Protein AF-A0A932K1J9-F1 (afdb_monomer_lite)

Sequence (98 aa):
GMLAQVSPKSREVLALHYLADYSEAEMAVALGVSPARIKSRLREGREQAKRKLLPVVRELRALQTKPGCGCPLSQRTVELIMAGYGKRGCSCHKTLIA

Foldseek 3Di:
DQLVQADPQLSVLCCCCPVVVDDLVRCCVVVVHDSVVSVVSPVSSCVSSCVRCVVVVVVVQVVQADVPDNDGNDPVRVVVCVVDPDDDDDDPDDDPDD

Structure (mmCIF, N/CA/C/O backbone):
data_AF-A0A932K1J9-F1
#
_entry.id   AF-A0A932K1J9-F1
#
loop_
_atom_site.group_PDB
_atom_site.id
_atom_site.type_symbol
_atom_site.label_atom_id
_atom_site.label_alt_id
_atom_site.label_comp_id
_atom_site.label_asym_id
_atom_site.label_entity_id
_atom_site.label_seq_id
_atom_site.pdbx_PDB_ins_code
_atom_site.Cartn_x
_atom_site.Cartn_y
_atom_site.Cartn_z
_atom_site.occupancy
_atom_site.B_iso_or_equiv
_atom_site.auth_seq_id
_atom_site.auth_comp_id
_atom_site.auth_asym_id
_atom_site.auth_atom_id
_atom_site.pdbx_PDB_model_num
ATOM 1 N N . GLY A 1 1 ? -16.216 0.639 2.008 1.00 75.25 1 GLY A N 1
ATOM 2 C CA . GLY A 1 1 ? -15.067 0.268 2.868 1.00 75.25 1 GLY A CA 1
ATOM 3 C C . GLY A 1 1 ? -14.057 1.402 2.942 1.00 75.25 1 GLY A C 1
ATOM 4 O O . GLY A 1 1 ? -14.021 2.216 2.029 1.00 75.25 1 GLY A O 1
ATOM 5 N N . MET A 1 2 ? -13.239 1.484 3.996 1.00 83.19 2 MET A N 1
ATOM 6 C CA . MET A 1 2 ? -12.308 2.612 4.214 1.00 83.19 2 MET A CA 1
ATOM 7 C C . MET A 1 2 ? -11.266 2.771 3.094 1.00 83.19 2 MET A C 1
ATOM 9 O O . MET A 1 2 ? -10.949 3.894 2.713 1.00 83.19 2 MET A O 1
ATOM 13 N N . LEU A 1 3 ? -10.826 1.665 2.482 1.00 87.81 3 LEU A N 1
ATOM 14 C CA . LEU A 1 3 ? -9.946 1.690 1.306 1.00 87.81 3 LEU A CA 1
ATOM 15 C C . LEU A 1 3 ? -10.616 2.269 0.051 1.00 87.81 3 LEU A C 1
ATOM 17 O O . LEU A 1 3 ? -9.918 2.691 -0.861 1.00 87.81 3 LEU A O 1
ATOM 21 N N . ALA A 1 4 ? -11.950 2.346 -0.012 1.00 90.56 4 ALA A N 1
ATOM 22 C CA . ALA A 1 4 ? -12.648 2.956 -1.147 1.00 90.56 4 ALA A CA 1
ATOM 23 C C . ALA A 1 4 ? -12.467 4.479 -1.227 1.00 90.56 4 ALA A C 1
ATOM 25 O O . ALA A 1 4 ? -12.717 5.059 -2.275 1.00 90.56 4 ALA A O 1
ATOM 26 N N . GLN A 1 5 ? -12.020 5.109 -0.137 1.00 90.38 5 GLN A N 1
ATOM 27 C CA . GLN A 1 5 ? -11.709 6.539 -0.087 1.00 90.38 5 GLN A CA 1
ATOM 28 C C . GLN A 1 5 ? -10.261 6.849 -0.501 1.00 90.38 5 GLN A C 1
ATOM 30 O O . GLN A 1 5 ? -9.878 8.015 -0.547 1.00 90.38 5 GLN A O 1
ATOM 35 N N . VAL A 1 6 ? -9.444 5.823 -0.763 1.00 95.94 6 VAL A N 1
ATOM 36 C CA . VAL A 1 6 ? -8.111 5.983 -1.355 1.00 95.94 6 VAL A CA 1
ATOM 37 C C . VAL A 1 6 ? -8.278 6.189 -2.859 1.00 95.94 6 VAL A C 1
ATOM 39 O O . VAL A 1 6 ? -9.142 5.561 -3.475 1.00 95.94 6 VAL A O 1
ATOM 42 N N . SER A 1 7 ? -7.450 7.052 -3.455 1.00 96.94 7 SER A N 1
ATOM 43 C CA . SER A 1 7 ? -7.502 7.328 -4.895 1.00 96.94 7 SER A CA 1
ATOM 44 C C . SER A 1 7 ? -7.487 6.024 -5.717 1.00 96.94 7 SER A C 1
ATOM 46 O O . SER A 1 7 ? -6.768 5.090 -5.343 1.00 96.94 7 SER A O 1
ATOM 48 N N . PRO A 1 8 ? -8.219 5.931 -6.847 1.00 96.88 8 PRO A N 1
ATOM 49 C CA . PRO A 1 8 ? -8.295 4.692 -7.624 1.00 96.88 8 PRO A CA 1
ATOM 50 C C . PRO A 1 8 ? -6.921 4.136 -8.015 1.00 96.88 8 PRO A C 1
ATOM 52 O O . PRO A 1 8 ? -6.665 2.952 -7.817 1.00 96.88 8 PRO A O 1
ATOM 55 N N . LYS A 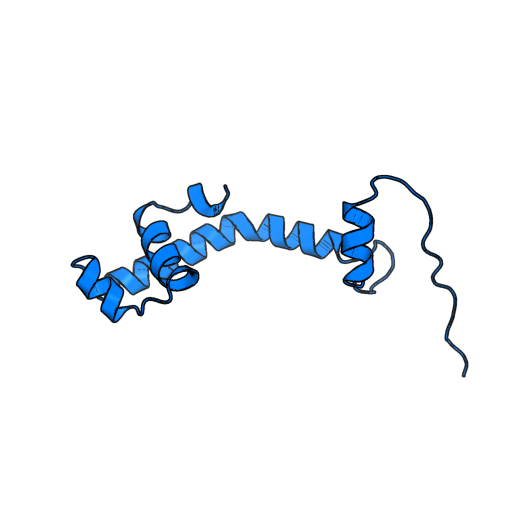1 9 ? -6.012 5.009 -8.471 1.00 97.06 9 LYS A N 1
ATOM 56 C CA . LYS A 1 9 ? -4.654 4.639 -8.900 1.00 97.06 9 LYS A CA 1
ATOM 57 C C . LYS A 1 9 ? -3.774 4.195 -7.733 1.00 97.06 9 LYS A C 1
ATOM 59 O O . LYS A 1 9 ? -2.979 3.278 -7.881 1.00 97.06 9 LYS A O 1
ATOM 64 N N . SER A 1 10 ? -3.885 4.840 -6.573 1.00 97.38 10 SER A N 1
ATOM 65 C CA . SER A 1 10 ? -3.119 4.430 -5.389 1.00 97.38 10 SER A CA 1
ATOM 66 C C . SER A 1 10 ? -3.664 3.125 -4.806 1.00 97.38 10 SER A C 1
ATOM 68 O O . SER A 1 10 ? -2.894 2.280 -4.365 1.00 97.38 10 SER A O 1
ATOM 70 N N . ARG A 1 11 ? -4.988 2.939 -4.833 1.00 97.44 11 ARG A N 1
ATOM 71 C CA . ARG A 1 11 ? -5.663 1.725 -4.366 1.00 97.44 11 ARG A CA 1
ATOM 72 C C . ARG A 1 11 ? -5.310 0.509 -5.219 1.00 97.44 11 ARG A C 1
ATOM 74 O O . ARG A 1 11 ? -5.062 -0.547 -4.654 1.00 97.44 11 ARG A O 1
ATOM 81 N N . GLU A 1 12 ? -5.266 0.665 -6.539 1.00 97.12 12 GLU A N 1
ATOM 82 C CA . GLU A 1 12 ? -4.836 -0.381 -7.475 1.00 97.12 12 GLU A CA 1
ATOM 83 C C . GLU A 1 12 ? -3.418 -0.871 -7.151 1.00 97.12 12 GLU A C 1
ATOM 85 O O . GLU A 1 12 ? -3.209 -2.059 -6.933 1.00 97.12 12 GLU A O 1
ATOM 90 N N . VAL A 1 13 ? -2.463 0.053 -7.009 1.00 97.81 13 VAL A N 1
ATOM 91 C CA . VAL A 1 13 ? -1.067 -0.289 -6.692 1.00 97.81 13 VAL A CA 1
ATOM 92 C C . VAL A 1 13 ? -0.934 -0.920 -5.298 1.00 97.81 13 VAL A C 1
ATOM 94 O O . VAL A 1 13 ? -0.165 -1.857 -5.119 1.00 97.81 13 VAL A O 1
ATOM 97 N N . LEU A 1 14 ? -1.704 -0.459 -4.305 1.00 97.44 14 LEU A N 1
ATOM 98 C CA . LEU A 1 14 ? -1.747 -1.108 -2.989 1.00 97.44 14 LEU A CA 1
ATOM 99 C C . LEU A 1 14 ? -2.287 -2.540 -3.064 1.00 97.44 14 LEU A C 1
ATOM 101 O O . LEU A 1 14 ? -1.754 -3.411 -2.385 1.00 97.44 14 LEU A O 1
ATOM 105 N N . ALA A 1 15 ? -3.337 -2.777 -3.854 1.00 97.06 15 ALA A N 1
ATOM 106 C CA . ALA A 1 15 ? -3.921 -4.104 -4.011 1.00 97.06 15 ALA A CA 1
ATOM 107 C C . ALA A 1 15 ? -2.932 -5.063 -4.683 1.00 97.06 15 ALA A C 1
ATOM 109 O O . ALA A 1 15 ? -2.696 -6.147 -4.164 1.00 97.06 15 ALA A O 1
ATOM 110 N N . LEU A 1 16 ? -2.295 -4.634 -5.776 1.00 97.69 16 LEU A N 1
ATOM 111 C CA . LEU A 1 16 ? -1.274 -5.430 -6.458 1.00 97.69 16 LEU A CA 1
ATOM 112 C C . LEU A 1 16 ? -0.098 -5.764 -5.533 1.00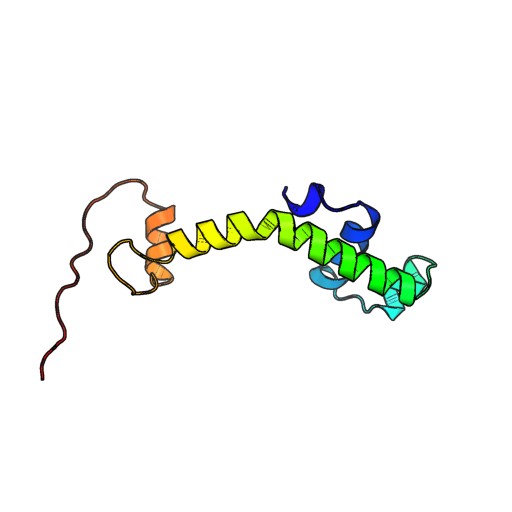 97.69 16 LEU A C 1
ATOM 114 O O . LEU A 1 16 ? 0.352 -6.903 -5.510 1.00 97.69 16 LEU A O 1
ATOM 118 N N . HIS A 1 17 ? 0.355 -4.798 -4.733 1.00 97.94 17 HIS A N 1
ATOM 119 C CA . HIS A 1 17 ? 1.504 -4.999 -3.858 1.00 97.94 17 HIS A CA 1
ATOM 120 C C . HIS A 1 17 ? 1.208 -5.870 -2.630 1.00 97.94 17 HIS A C 1
ATOM 122 O O . HIS A 1 17 ? 2.017 -6.719 -2.290 1.00 97.94 17 HIS A O 1
ATOM 128 N N . TYR A 1 18 ? 0.082 -5.650 -1.940 1.00 96.44 18 TYR A N 1
ATOM 129 C CA . TYR A 1 18 ? -0.195 -6.301 -0.649 1.00 96.44 18 TYR A CA 1
ATOM 130 C C . TYR A 1 18 ? -1.131 -7.510 -0.728 1.00 96.44 18 TYR A C 1
ATOM 132 O O . TYR A 1 18 ? -1.211 -8.256 0.242 1.00 96.44 18 TYR A O 1
ATOM 140 N N . LEU A 1 19 ? -1.897 -7.668 -1.812 1.00 96.69 19 LEU A N 1
ATOM 141 C CA . LEU A 1 19 ? -2.824 -8.799 -1.974 1.00 96.69 19 LEU A CA 1
ATOM 142 C C . LEU A 1 19 ? -2.352 -9.807 -3.019 1.00 96.69 19 LEU A C 1
ATOM 144 O O . LEU A 1 19 ? 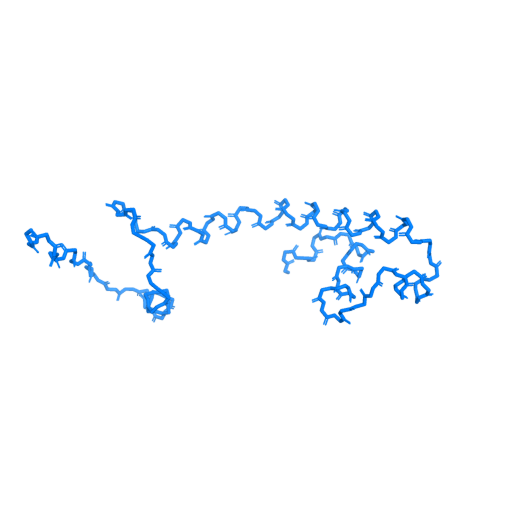-2.809 -10.944 -2.998 1.00 96.69 19 LEU A O 1
ATOM 148 N N . ALA A 1 20 ? -1.495 -9.380 -3.944 1.00 96.50 20 ALA A N 1
ATOM 149 C CA . ALA A 1 20 ? -0.981 -10.217 -5.021 1.00 96.50 20 ALA A CA 1
ATOM 150 C C . ALA A 1 20 ? 0.557 -10.257 -5.066 1.00 96.50 20 ALA A C 1
ATOM 152 O O . ALA A 1 20 ? 1.113 -10.781 -6.025 1.00 96.50 20 ALA A O 1
ATOM 153 N N . ASP A 1 21 ? 1.223 -9.694 -4.050 1.00 97.06 21 ASP A N 1
ATOM 154 C CA . ASP A 1 21 ? 2.676 -9.742 -3.833 1.00 97.06 21 ASP A CA 1
ATOM 155 C C . ASP A 1 21 ? 3.545 -9.274 -5.016 1.00 97.06 21 ASP A C 1
ATOM 157 O O . ASP A 1 21 ? 4.726 -9.610 -5.105 1.00 97.06 21 ASP A O 1
ATOM 161 N N . TYR A 1 22 ? 2.998 -8.440 -5.908 1.00 98.06 22 TYR A N 1
ATOM 162 C CA . TYR A 1 22 ? 3.773 -7.886 -7.015 1.00 98.06 22 TYR A CA 1
ATOM 163 C C . TYR A 1 22 ? 4.851 -6.920 -6.510 1.00 98.06 22 TYR A C 1
ATOM 165 O O . TYR A 1 22 ? 4.611 -6.023 -5.684 1.00 98.06 22 TYR A O 1
ATOM 173 N N . SER A 1 23 ? 6.042 -7.042 -7.090 1.00 97.38 23 SER A N 1
ATOM 174 C CA . SER A 1 23 ? 7.126 -6.087 -6.897 1.00 97.38 23 SER A CA 1
ATOM 175 C C . SER A 1 23 ? 6.849 -4.759 -7.610 1.00 97.38 23 SER A C 1
ATOM 177 O O . SER A 1 23 ? 6.048 -4.653 -8.543 1.00 97.38 23 SER A O 1
ATOM 179 N N . GLU A 1 24 ? 7.555 -3.702 -7.201 1.00 97.44 24 GLU A N 1
ATOM 180 C CA . GLU A 1 24 ? 7.443 -2.392 -7.855 1.00 97.44 24 GLU A CA 1
ATOM 181 C C . GLU A 1 24 ? 7.828 -2.429 -9.341 1.00 97.44 24 GLU A C 1
ATOM 183 O O . GLU A 1 24 ? 7.252 -1.688 -10.138 1.00 97.44 24 GLU A O 1
ATOM 188 N N . ALA A 1 25 ? 8.785 -3.287 -9.710 1.00 97.44 25 ALA A N 1
ATOM 189 C CA . ALA A 1 25 ? 9.239 -3.450 -11.086 1.00 97.44 25 ALA A CA 1
ATOM 190 C C . ALA A 1 25 ? 8.175 -4.140 -11.950 1.00 97.44 25 ALA A C 1
ATOM 192 O O . ALA A 1 25 ? 7.854 -3.645 -13.029 1.00 97.44 25 ALA A O 1
ATOM 193 N N . GLU A 1 26 ? 7.574 -5.224 -11.457 1.00 97.94 26 GLU A N 1
ATOM 194 C CA . GLU A 1 26 ? 6.500 -5.922 -12.173 1.00 97.94 26 GLU A CA 1
ATOM 195 C C . GLU A 1 26 ? 5.277 -5.022 -12.349 1.00 97.94 26 GLU A C 1
ATOM 197 O O . GLU A 1 26 ? 4.724 -4.947 -13.443 1.00 97.94 26 GLU A O 1
ATOM 202 N N . MET A 1 27 ? 4.902 -4.253 -11.320 1.00 98.25 27 MET A N 1
ATOM 203 C CA . MET A 1 27 ? 3.817 -3.273 -11.435 1.00 98.25 27 MET A CA 1
ATOM 204 C C . MET A 1 27 ? 4.136 -2.156 -12.435 1.00 98.25 27 MET A C 1
ATOM 206 O O . MET A 1 27 ? 3.244 -1.703 -13.149 1.00 98.25 27 MET A O 1
ATOM 210 N N . ALA A 1 28 ? 5.387 -1.689 -12.493 1.00 98.19 28 ALA A N 1
ATOM 211 C CA . ALA A 1 28 ? 5.806 -0.671 -13.455 1.00 98.19 28 ALA A CA 1
ATOM 212 C C . ALA A 1 28 ? 5.635 -1.165 -14.901 1.00 98.19 28 ALA A C 1
ATOM 214 O O . ALA A 1 28 ? 5.076 -0.445 -15.731 1.00 98.19 28 ALA A O 1
ATOM 215 N N . VAL A 1 29 ? 6.046 -2.409 -15.171 1.00 98.12 29 VAL A N 1
ATOM 216 C CA . VAL A 1 29 ? 5.871 -3.067 -16.474 1.00 98.12 29 VAL A CA 1
ATOM 217 C C . VAL A 1 29 ? 4.389 -3.290 -16.776 1.00 98.12 29 VAL A C 1
ATOM 219 O O . VAL A 1 29 ? 3.908 -2.837 -17.812 1.00 98.12 29 VAL A O 1
ATOM 222 N N . ALA A 1 30 ? 3.646 -3.915 -15.859 1.00 97.12 30 ALA A N 1
ATOM 223 C CA . ALA A 1 30 ? 2.241 -4.269 -16.059 1.00 97.12 30 ALA A CA 1
ATOM 224 C C . ALA A 1 30 ? 1.332 -3.048 -16.280 1.00 97.12 30 ALA A C 1
ATOM 226 O O . ALA A 1 30 ? 0.395 -3.107 -17.071 1.00 97.12 30 ALA A O 1
ATOM 227 N N . LEU A 1 31 ? 1.607 -1.931 -15.599 1.00 96.69 31 LEU A N 1
ATOM 228 C CA . LEU A 1 31 ? 0.797 -0.712 -15.682 1.00 96.69 31 LEU A CA 1
ATOM 229 C C . LEU A 1 31 ? 1.335 0.316 -16.689 1.00 96.69 31 LEU A C 1
ATOM 231 O O . LEU A 1 31 ? 0.756 1.398 -16.811 1.00 96.69 31 LEU A O 1
ATOM 235 N N . GLY A 1 32 ? 2.449 0.029 -17.372 1.00 97.75 32 GLY A N 1
ATOM 236 C CA . GLY A 1 32 ? 3.055 0.936 -18.351 1.00 97.75 32 GLY A CA 1
ATOM 237 C C . GLY A 1 32 ? 3.477 2.285 -17.756 1.00 97.75 32 GLY A C 1
ATOM 238 O O . GLY A 1 32 ? 3.275 3.336 -18.368 1.00 97.75 32 GLY A O 1
ATOM 239 N N . VAL A 1 33 ? 4.019 2.294 -16.534 1.00 97.69 33 VAL A N 1
ATOM 240 C CA . VAL A 1 33 ? 4.451 3.519 -15.839 1.00 97.69 33 VAL A CA 1
ATOM 241 C C . VAL A 1 33 ? 5.856 3.385 -15.267 1.00 97.69 33 VAL A C 1
ATOM 243 O O . VAL A 1 33 ? 6.350 2.290 -15.039 1.00 97.69 33 VAL A O 1
ATOM 246 N N . SER A 1 34 ? 6.510 4.513 -14.975 1.00 98.00 34 SER A N 1
ATOM 247 C CA . SER A 1 34 ? 7.842 4.478 -14.367 1.00 98.00 34 SER A CA 1
ATOM 248 C C . SER A 1 34 ? 7.818 3.903 -12.937 1.00 98.00 34 SER A C 1
ATOM 250 O O . SER A 1 34 ? 6.865 4.158 -12.188 1.00 98.00 34 SER A O 1
ATOM 252 N N . PRO A 1 35 ? 8.898 3.231 -12.489 1.00 97.38 35 PRO A N 1
ATOM 253 C CA . PRO A 1 35 ? 9.024 2.761 -11.105 1.00 97.38 35 PRO A CA 1
ATOM 254 C C . PRO A 1 35 ? 8.862 3.884 -10.069 1.00 97.38 35 PRO A C 1
ATOM 256 O O . PRO A 1 35 ? 8.246 3.702 -9.021 1.00 97.38 35 PRO A O 1
ATOM 259 N N . ALA A 1 36 ? 9.336 5.095 -10.382 1.00 97.69 36 ALA A N 1
ATOM 260 C CA . ALA A 1 36 ? 9.151 6.266 -9.524 1.00 97.69 36 ALA A CA 1
ATOM 261 C C . ALA A 1 36 ? 7.665 6.606 -9.305 1.00 97.69 36 ALA A C 1
ATOM 263 O O . ALA A 1 36 ? 7.262 6.966 -8.197 1.00 97.69 36 ALA A O 1
ATOM 264 N N . ARG A 1 37 ? 6.829 6.448 -10.340 1.00 98.12 37 ARG A N 1
ATOM 265 C CA . ARG A 1 37 ? 5.382 6.666 -10.238 1.00 98.12 37 ARG A CA 1
ATOM 266 C C . ARG A 1 37 ? 4.708 5.587 -9.390 1.00 98.12 37 ARG A C 1
ATOM 268 O O . ARG A 1 37 ? 3.797 5.917 -8.636 1.00 98.12 37 ARG A O 1
ATOM 275 N N . ILE A 1 38 ? 5.166 4.336 -9.461 1.00 98.38 38 ILE A N 1
ATOM 276 C CA . ILE A 1 38 ? 4.707 3.263 -8.563 1.00 98.38 38 ILE A CA 1
ATOM 277 C C . ILE A 1 38 ? 5.026 3.613 -7.105 1.00 98.38 38 ILE A C 1
ATOM 279 O O . ILE A 1 38 ? 4.120 3.622 -6.270 1.00 98.38 38 ILE A O 1
ATOM 283 N N . LYS A 1 39 ? 6.270 4.014 -6.811 1.00 98.00 39 LYS A N 1
ATOM 284 C CA . LYS A 1 39 ? 6.688 4.447 -5.465 1.00 98.00 39 LYS A CA 1
ATOM 285 C C . LYS A 1 39 ? 5.845 5.603 -4.926 1.00 98.00 39 LYS A C 1
ATOM 287 O O . LYS A 1 39 ? 5.392 5.549 -3.781 1.00 98.00 39 LYS A O 1
ATOM 292 N N . SER A 1 40 ? 5.605 6.634 -5.742 1.00 98.50 40 SER A N 1
ATOM 293 C CA . SER A 1 40 ? 4.750 7.772 -5.359 1.00 98.50 40 SER A CA 1
ATOM 294 C C . SER A 1 40 ? 3.321 7.313 -5.062 1.00 98.50 40 SER A C 1
ATOM 296 O O . SER A 1 40 ? 2.802 7.624 -3.990 1.00 98.50 40 SER A O 1
ATOM 298 N N . ARG A 1 41 ? 2.721 6.481 -5.923 1.00 98.25 41 ARG A N 1
ATOM 299 C CA . ARG A 1 41 ? 1.365 5.948 -5.708 1.00 98.25 41 ARG A CA 1
ATOM 300 C C . ARG A 1 41 ? 1.259 5.094 -4.447 1.00 98.25 41 ARG A C 1
ATOM 302 O O . ARG A 1 41 ? 0.283 5.244 -3.713 1.00 98.25 41 ARG A O 1
ATOM 309 N N . LEU A 1 42 ? 2.250 4.243 -4.171 1.00 98.25 42 LEU A N 1
ATOM 310 C CA . LEU A 1 42 ? 2.325 3.455 -2.936 1.00 98.25 42 LEU A CA 1
ATOM 311 C C . LEU A 1 42 ? 2.399 4.355 -1.704 1.00 98.25 42 LEU A C 1
ATOM 313 O O . LEU A 1 42 ? 1.669 4.147 -0.734 1.00 98.25 42 LEU A O 1
ATOM 317 N N . ARG A 1 43 ? 3.267 5.371 -1.737 1.00 98.31 43 ARG A N 1
ATOM 318 C CA . ARG A 1 43 ? 3.404 6.332 -0.641 1.00 98.31 43 ARG A CA 1
ATOM 319 C C . ARG A 1 43 ? 2.090 7.070 -0.388 1.00 98.31 43 ARG A C 1
ATOM 321 O O . ARG A 1 43 ? 1.599 7.056 0.738 1.00 98.31 43 ARG A O 1
ATOM 328 N N . GLU A 1 44 ? 1.512 7.670 -1.423 1.00 97.88 44 GLU A N 1
ATOM 329 C CA . GLU A 1 44 ? 0.244 8.400 -1.342 1.00 97.88 44 GLU A CA 1
ATOM 330 C C . GLU A 1 44 ? -0.891 7.505 -0.841 1.00 97.88 44 GLU A C 1
ATOM 332 O O . GLU A 1 44 ? -1.651 7.900 0.042 1.00 97.88 44 GLU A O 1
ATOM 337 N N . GLY A 1 45 ? -0.976 6.277 -1.359 1.00 97.56 45 GLY A N 1
ATOM 338 C CA . GLY A 1 45 ? -1.964 5.292 -0.936 1.00 97.56 45 GLY A CA 1
ATOM 339 C C . GLY A 1 45 ? -1.847 4.960 0.547 1.00 97.56 45 GLY A C 1
ATOM 340 O O . GLY A 1 45 ? -2.849 5.002 1.261 1.00 97.56 45 GLY A O 1
ATOM 341 N N . ARG A 1 46 ? -0.629 4.689 1.036 1.00 97.50 46 ARG A N 1
ATOM 342 C CA . ARG A 1 46 ? -0.380 4.427 2.462 1.00 97.50 46 ARG A CA 1
ATOM 343 C C . ARG A 1 46 ? -0.728 5.624 3.335 1.00 97.50 46 ARG A C 1
ATOM 345 O O . ARG A 1 46 ? -1.336 5.441 4.384 1.00 97.50 46 ARG A O 1
ATOM 352 N N . GLU A 1 47 ? -0.374 6.840 2.926 1.00 97.69 47 GLU A N 1
ATOM 353 C CA . GLU A 1 47 ? -0.713 8.051 3.680 1.00 97.69 47 GLU A CA 1
ATOM 354 C C . GLU A 1 47 ? -2.233 8.260 3.762 1.00 97.69 47 GLU A C 1
ATOM 356 O O . GLU A 1 47 ? -2.763 8.515 4.847 1.00 97.69 47 GLU A O 1
ATOM 361 N N . GLN A 1 48 ? -2.951 8.090 2.648 1.00 96.88 48 GLN A N 1
ATOM 362 C CA . GLN A 1 48 ? -4.412 8.186 2.608 1.00 96.88 48 GLN A CA 1
ATOM 363 C C . GLN A 1 48 ? -5.068 7.102 3.470 1.00 96.88 48 GLN A C 1
ATOM 365 O O . GLN A 1 48 ? -5.910 7.415 4.314 1.00 96.88 48 GLN A O 1
ATOM 370 N N . ALA A 1 49 ? -4.640 5.847 3.321 1.00 95.38 49 ALA A N 1
ATOM 371 C CA . ALA A 1 49 ? -5.133 4.734 4.124 1.00 95.38 49 ALA A CA 1
ATOM 372 C C . ALA A 1 49 ? -4.870 4.972 5.617 1.00 95.38 49 ALA A C 1
ATOM 374 O O . ALA A 1 49 ? -5.783 4.845 6.430 1.00 95.38 49 ALA A O 1
ATOM 375 N N . LYS A 1 50 ? -3.659 5.413 5.983 1.00 95.12 50 LYS A N 1
ATOM 376 C CA . LYS A 1 50 ? -3.275 5.719 7.365 1.00 95.12 50 LYS A CA 1
ATOM 377 C C . LYS A 1 50 ? -4.170 6.793 7.976 1.00 95.12 50 LYS A C 1
ATOM 379 O O . LYS A 1 50 ? -4.654 6.595 9.084 1.00 95.12 50 LYS A O 1
ATOM 384 N N . ARG A 1 51 ? -4.438 7.899 7.27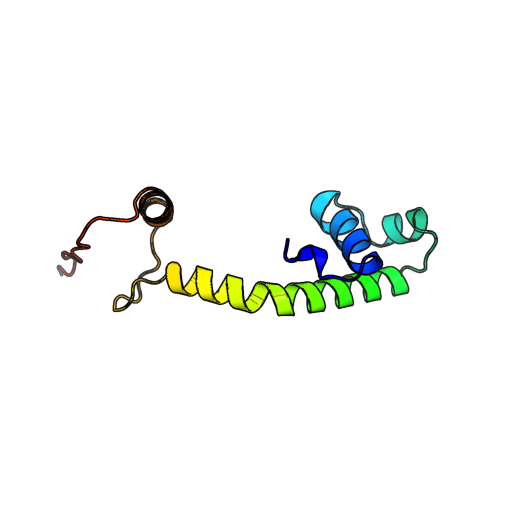1 1.00 94.56 51 ARG A N 1
ATOM 385 C CA . ARG A 1 51 ? -5.328 8.971 7.766 1.00 94.56 51 ARG A CA 1
ATOM 386 C C . ARG A 1 51 ? -6.735 8.463 8.082 1.00 94.56 51 ARG A C 1
ATOM 388 O O . ARG A 1 51 ? -7.345 8.935 9.034 1.00 94.56 51 ARG A O 1
ATOM 395 N N . LYS A 1 52 ? -7.238 7.508 7.298 1.00 92.06 52 LYS A N 1
ATOM 396 C CA . LYS A 1 52 ? -8.589 6.950 7.456 1.00 92.06 52 LYS A CA 1
ATOM 397 C C . LYS A 1 52 ? -8.656 5.826 8.488 1.00 92.06 52 LYS A C 1
ATOM 399 O O . LYS A 1 52 ? -9.636 5.738 9.214 1.00 92.06 52 LYS A O 1
ATOM 404 N N . LEU A 1 53 ? -7.622 4.990 8.566 1.00 92.88 53 LEU A N 1
ATOM 405 C CA . LEU A 1 53 ? -7.581 3.819 9.444 1.00 92.88 53 LEU A CA 1
ATOM 4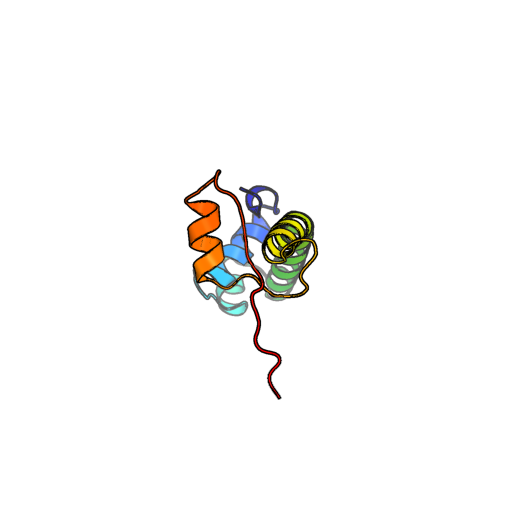06 C C . LEU A 1 53 ? -7.067 4.139 10.849 1.00 92.88 53 LEU A C 1
ATOM 408 O O . LEU A 1 53 ? -7.424 3.439 11.785 1.00 92.88 53 LEU A O 1
ATOM 412 N N . LEU A 1 54 ? -6.251 5.183 11.030 1.00 92.50 54 LEU A N 1
ATOM 413 C CA . LEU A 1 54 ? -5.692 5.542 12.340 1.00 92.50 54 LEU A CA 1
ATOM 414 C C . LEU A 1 54 ? -6.744 5.698 13.449 1.00 92.50 54 LEU A C 1
ATOM 416 O O . LEU A 1 54 ? -6.509 5.143 14.521 1.00 92.50 54 LEU A O 1
ATOM 420 N N . PRO A 1 55 ? -7.866 6.419 13.248 1.00 90.38 55 PRO A N 1
ATOM 421 C CA . PRO A 1 55 ? -8.901 6.541 14.276 1.00 90.38 55 PRO A CA 1
ATOM 422 C C . PRO A 1 55 ? -9.466 5.178 14.680 1.00 90.38 55 PRO A C 1
ATOM 424 O O . PRO A 1 55 ? -9.511 4.850 15.856 1.00 90.38 55 PRO A O 1
ATOM 427 N N . VAL A 1 56 ? -9.754 4.335 13.693 1.00 89.06 56 VAL A N 1
ATOM 428 C CA . VAL A 1 56 ? -10.322 2.996 13.885 1.00 89.06 56 VAL A CA 1
ATOM 429 C C . VAL A 1 56 ? -9.327 2.082 14.594 1.00 89.06 56 VAL A C 1
ATOM 431 O O . VAL A 1 56 ? -9.679 1.380 15.529 1.00 89.06 56 VAL A O 1
ATOM 434 N N . VAL A 1 57 ? -8.048 2.124 14.213 1.00 89.25 57 VAL A N 1
ATOM 435 C CA . VAL A 1 57 ? -6.985 1.377 14.900 1.00 89.25 57 VAL A CA 1
ATOM 436 C C . VAL A 1 57 ? -6.835 1.845 16.350 1.00 89.25 57 VAL A C 1
ATOM 438 O O . VAL A 1 57 ? -6.587 1.020 17.227 1.00 89.25 57 VAL A O 1
ATOM 441 N N . ARG A 1 58 ? -6.983 3.147 16.627 1.00 87.50 58 ARG A N 1
ATOM 442 C CA . ARG A 1 58 ? -6.960 3.6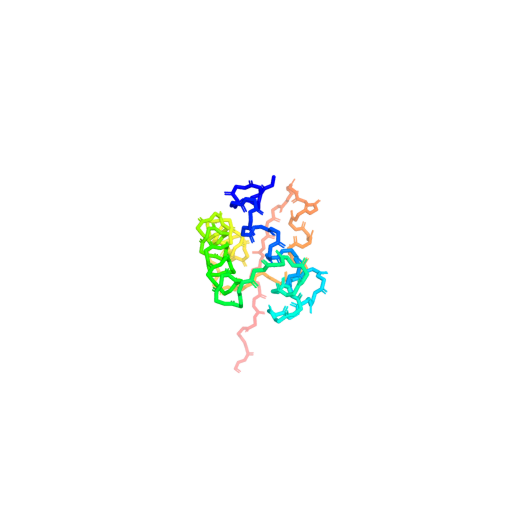81 17.998 1.00 87.50 58 ARG A CA 1
ATOM 443 C C . ARG A 1 58 ? -8.162 3.202 18.805 1.00 87.50 58 ARG A C 1
ATOM 445 O O . ARG A 1 58 ? -7.962 2.758 19.928 1.00 87.50 58 ARG A O 1
ATOM 452 N N . GLU A 1 59 ? -9.362 3.246 18.233 1.00 85.12 59 GLU A N 1
ATOM 453 C CA . GLU A 1 59 ? -10.584 2.722 18.854 1.00 85.12 59 GLU A CA 1
ATOM 454 C C . GLU A 1 59 ? -10.445 1.230 19.160 1.00 85.12 59 GLU A C 1
ATOM 456 O O . GLU A 1 59 ? -10.634 0.814 20.299 1.00 85.12 59 GLU A O 1
ATOM 461 N N . LEU A 1 60 ? -10.002 0.431 18.188 1.00 84.44 60 LEU A N 1
ATOM 462 C CA . LEU A 1 60 ? -9.770 -1.002 18.371 1.00 84.44 60 LEU A CA 1
ATOM 463 C C . LEU A 1 60 ? -8.719 -1.284 19.452 1.00 84.44 60 LEU A C 1
ATOM 465 O O . LEU A 1 60 ? -8.909 -2.185 20.263 1.00 84.44 60 LEU A O 1
ATOM 469 N N . ARG A 1 61 ? -7.633 -0.504 19.514 1.00 81.62 61 ARG A N 1
ATOM 470 C CA . ARG A 1 61 ? -6.639 -0.627 20.593 1.00 81.62 61 ARG A CA 1
ATOM 471 C C . ARG A 1 61 ? -7.208 -0.243 21.955 1.00 81.62 61 ARG A C 1
ATOM 473 O O . ARG A 1 61 ? -6.916 -0.923 22.929 1.00 81.62 61 ARG A O 1
ATOM 480 N N . ALA A 1 62 ? -8.013 0.814 22.032 1.00 77.56 62 ALA A N 1
ATOM 481 C CA . ALA A 1 62 ? -8.650 1.227 23.278 1.00 77.56 62 ALA A CA 1
ATOM 482 C C . ALA A 1 62 ? -9.631 0.161 23.782 1.00 77.56 62 ALA A C 1
ATOM 484 O O . ALA A 1 62 ? -9.666 -0.121 24.974 1.00 77.56 62 ALA A O 1
ATOM 485 N N . LEU A 1 63 ? -10.358 -0.494 22.872 1.00 73.44 63 LEU A N 1
ATOM 486 C CA . LEU A 1 63 ? -11.208 -1.640 23.194 1.00 73.44 63 LEU A CA 1
ATOM 487 C C . LEU A 1 63 ? -10.411 -2.859 23.662 1.00 73.44 63 LEU A C 1
ATOM 489 O O . LEU A 1 63 ? -10.959 -3.666 24.401 1.00 73.44 63 LEU A O 1
ATOM 493 N N . GLN A 1 64 ? -9.141 -2.993 23.263 1.00 65.38 64 GLN A N 1
ATOM 494 C CA . GLN A 1 64 ? -8.230 -4.051 23.722 1.00 65.38 64 GLN A CA 1
ATOM 495 C C . GLN A 1 64 ? -7.620 -3.777 25.109 1.00 65.38 64 GLN A C 1
ATOM 497 O O . GLN A 1 64 ? -6.998 -4.669 25.689 1.00 65.38 64 GLN A O 1
ATOM 502 N N . THR A 1 65 ? -7.821 -2.584 25.672 1.00 59.03 65 THR A N 1
ATOM 503 C CA . THR A 1 65 ? -7.408 -2.230 27.036 1.00 59.03 65 THR A CA 1
ATOM 504 C C . THR A 1 65 ? -8.638 -2.044 27.917 1.00 59.03 65 THR A C 1
ATOM 506 O O . THR A 1 65 ? -9.491 -1.205 27.643 1.00 59.03 65 THR A O 1
ATOM 509 N N . LYS A 1 66 ? -8.757 -2.813 28.999 1.00 55.31 66 LYS A N 1
ATOM 510 C CA . LYS A 1 66 ? -9.890 -2.681 29.924 1.00 55.31 66 LYS A CA 1
ATOM 511 C C . LYS A 1 66 ? -9.767 -1.350 30.698 1.00 55.31 66 LYS A C 1
ATOM 513 O O . LYS A 1 66 ? -8.730 -1.136 31.328 1.00 55.31 66 LYS A O 1
ATOM 518 N N . PRO A 1 67 ? -10.776 -0.455 30.718 1.00 49.31 67 PRO A N 1
ATOM 519 C CA . PRO A 1 67 ? -10.681 0.785 31.490 1.00 49.31 67 PRO A CA 1
ATOM 520 C C . PRO A 1 67 ? -10.471 0.461 32.980 1.00 49.31 67 PRO A C 1
ATOM 522 O O . PRO A 1 67 ? -11.224 -0.318 33.565 1.00 49.31 67 PRO A O 1
ATOM 525 N N . GLY A 1 68 ? -9.401 1.006 33.569 1.00 52.38 68 GLY A N 1
ATOM 526 C CA . GLY A 1 68 ? -8.994 0.747 34.958 1.00 52.38 68 GLY A CA 1
ATOM 527 C C . GLY A 1 68 ? -8.035 -0.436 35.178 1.00 52.38 68 GLY A C 1
ATOM 528 O O . GLY A 1 68 ? -7.634 -0.670 36.312 1.00 52.38 68 GLY A O 1
ATOM 529 N N . CYS A 1 69 ? -7.626 -1.169 34.134 1.00 49.38 69 CYS A N 1
ATOM 530 C CA . CYS A 1 69 ? -6.582 -2.202 34.211 1.00 49.38 69 CYS A CA 1
ATOM 531 C C . CYS A 1 69 ? -5.632 -2.057 33.022 1.00 49.38 69 CYS A C 1
ATOM 533 O O . CYS A 1 69 ? -6.041 -2.278 31.888 1.00 49.38 69 CYS A O 1
ATOM 535 N N . GLY A 1 70 ? -4.353 -1.750 33.257 1.00 53.81 70 GLY A N 1
ATOM 536 C CA . GLY A 1 70 ? -3.316 -1.676 32.212 1.00 53.81 70 GLY A CA 1
ATOM 537 C C . GLY A 1 70 ? -2.953 -3.023 31.563 1.00 53.81 70 GLY A C 1
ATOM 538 O O . GLY A 1 70 ? -1.886 -3.154 30.973 1.00 53.81 70 GLY A O 1
ATOM 539 N N . CYS A 1 71 ? -3.807 -4.036 31.704 1.00 52.25 71 CYS A N 1
ATOM 540 C CA . CYS A 1 71 ? -3.625 -5.365 31.156 1.00 52.25 71 CYS A CA 1
ATOM 541 C C . CYS A 1 71 ? -4.204 -5.447 29.725 1.00 52.25 71 CYS A C 1
ATOM 543 O O . CYS A 1 71 ? -5.361 -5.065 29.520 1.00 52.25 71 CYS A O 1
ATOM 545 N N . PRO A 1 72 ? -3.450 -5.951 28.727 1.00 56.62 72 PRO A N 1
ATOM 546 C CA . PRO A 1 72 ? -4.011 -6.250 27.412 1.00 56.62 72 PRO A CA 1
ATOM 547 C C . PRO A 1 72 ? -5.050 -7.373 27.537 1.00 56.62 72 PRO A C 1
ATOM 549 O O . PRO A 1 72 ? -4.807 -8.384 28.199 1.00 56.62 72 PRO A O 1
ATOM 552 N N . LEU A 1 73 ? -6.218 -7.203 26.914 1.00 56.88 73 LEU A N 1
ATOM 553 C CA . LEU A 1 73 ? -7.222 -8.263 26.824 1.00 56.88 73 LEU A CA 1
ATOM 554 C C . LEU A 1 73 ? -6.610 -9.457 26.079 1.00 56.88 73 LEU A C 1
ATOM 556 O O . LEU A 1 73 ? -6.108 -9.310 24.965 1.00 56.88 73 LEU A O 1
ATOM 560 N N . SER A 1 74 ? -6.629 -10.646 26.688 1.00 57.84 74 SER A N 1
ATOM 561 C CA . SER A 1 74 ? -6.176 -11.862 26.002 1.00 57.84 74 SER A CA 1
ATOM 562 C C . SER A 1 74 ? -7.031 -12.102 24.749 1.00 57.84 74 SER A C 1
ATOM 564 O O . SER A 1 74 ? -8.220 -11.780 24.754 1.00 57.84 74 SER A O 1
ATOM 566 N N . GLN A 1 75 ? -6.467 -12.690 23.683 1.00 52.50 75 GLN A N 1
ATOM 567 C CA . GLN A 1 75 ? -7.205 -13.011 22.441 1.00 52.50 75 GLN A CA 1
ATOM 568 C C . GLN A 1 75 ? -8.529 -13.749 22.715 1.00 52.50 75 GLN A C 1
ATOM 570 O O . GLN A 1 75 ? -9.560 -13.413 22.139 1.00 52.50 75 GLN A O 1
ATOM 575 N N . ARG A 1 76 ? -8.524 -14.655 23.702 1.00 49.44 76 ARG A N 1
ATOM 576 C CA . ARG A 1 76 ? -9.699 -15.403 24.178 1.00 49.44 76 ARG A CA 1
ATOM 577 C C . ARG A 1 76 ? -10.819 -14.504 24.724 1.00 49.44 76 ARG A C 1
ATOM 579 O O . ARG A 1 76 ? -11.988 -14.858 24.661 1.00 49.44 76 ARG A O 1
ATOM 586 N N . THR A 1 77 ? -10.471 -13.332 25.252 1.00 52.91 77 THR A N 1
ATOM 587 C CA . THR A 1 77 ? -11.421 -12.340 25.777 1.00 52.91 77 THR A CA 1
ATOM 588 C C . THR A 1 77 ? -12.027 -11.485 24.662 1.00 52.91 77 THR A C 1
ATOM 590 O O . THR A 1 77 ? -13.191 -11.112 24.754 1.00 52.91 77 THR A O 1
ATOM 593 N N . VAL A 1 78 ? -11.284 -11.206 23.585 1.00 51.75 78 VAL A N 1
ATOM 594 C CA . VAL A 1 78 ? -11.800 -10.442 22.433 1.00 51.75 78 VAL A CA 1
ATOM 595 C C . VAL A 1 78 ? -12.885 -11.233 21.696 1.00 51.75 78 VAL A C 1
ATOM 597 O O . VAL A 1 78 ? -13.938 -10.679 21.387 1.00 51.75 78 VAL A O 1
ATOM 600 N N . GLU A 1 79 ? -12.678 -12.536 21.493 1.00 47.81 79 GLU A N 1
ATOM 601 C CA . GLU A 1 79 ? -13.684 -13.431 20.899 1.00 47.81 79 GLU A CA 1
ATOM 602 C C . GLU A 1 79 ? -14.957 -13.521 21.759 1.00 47.81 79 GLU A C 1
ATOM 604 O O . GLU A 1 79 ? -16.067 -13.448 21.233 1.00 47.81 79 GLU A O 1
ATOM 609 N N . LEU A 1 80 ? -14.815 -13.585 23.089 1.00 50.38 80 LEU A N 1
ATOM 610 C CA . LEU A 1 80 ? -15.947 -13.616 24.026 1.00 50.38 80 LEU A CA 1
ATOM 611 C C . LEU A 1 80 ? -16.711 -12.282 24.108 1.00 50.38 80 LEU A C 1
ATOM 613 O O . LEU A 1 80 ? -17.932 -12.295 24.250 1.00 50.38 80 LEU A O 1
ATOM 617 N N . ILE A 1 81 ? -16.028 -11.136 23.999 1.00 53.22 81 ILE A N 1
ATOM 618 C CA . ILE A 1 81 ? -16.665 -9.805 24.005 1.00 53.22 81 ILE A CA 1
ATOM 619 C C . ILE A 1 81 ? -17.463 -9.578 22.716 1.00 53.22 81 ILE A C 1
ATOM 621 O O . ILE A 1 81 ? -18.588 -9.086 22.773 1.00 53.22 81 ILE A O 1
ATOM 625 N N . MET A 1 82 ? -16.918 -9.973 21.562 1.00 50.88 82 MET A N 1
ATOM 626 C CA . MET A 1 82 ? -17.611 -9.822 20.277 1.00 50.88 82 MET A CA 1
ATOM 627 C C . MET A 1 82 ? -18.788 -10.802 20.128 1.00 50.88 82 MET A C 1
ATOM 629 O O . MET A 1 82 ? -19.739 -10.499 19.413 1.00 50.88 82 MET A O 1
ATOM 633 N N . ALA A 1 83 ? -18.769 -11.936 20.840 1.00 45.66 83 ALA A N 1
ATOM 634 C CA . ALA A 1 83 ? -19.873 -12.897 20.895 1.00 45.66 83 ALA A CA 1
ATOM 635 C C . ALA A 1 83 ? -20.952 -12.564 21.950 1.00 45.66 83 ALA A C 1
ATOM 637 O O . ALA A 1 83 ? -22.009 -13.195 21.964 1.00 45.66 83 ALA A O 1
ATOM 638 N N . GLY A 1 84 ? -20.713 -11.596 22.841 1.00 43.31 84 GLY A N 1
ATOM 639 C CA . GLY A 1 84 ? -21.539 -11.382 24.028 1.00 43.31 84 GLY A CA 1
ATOM 640 C C . GLY A 1 84 ? -21.650 -9.920 24.438 1.00 43.31 84 GLY A C 1
ATOM 641 O O . GLY A 1 84 ? -21.113 -9.518 25.472 1.00 43.31 84 GLY A O 1
ATOM 642 N N . TYR A 1 85 ? -22.426 -9.127 23.695 1.00 43.88 85 TYR A N 1
ATOM 643 C CA . TYR A 1 85 ? -23.007 -7.902 24.248 1.00 43.88 85 TYR A CA 1
ATOM 644 C C . TYR A 1 85 ? -23.950 -8.278 25.402 1.00 43.88 85 TYR A C 1
ATOM 646 O O . TYR A 1 85 ? -25.129 -8.561 25.211 1.00 43.88 85 TYR A O 1
ATOM 654 N N . GLY A 1 86 ? -23.394 -8.305 26.615 1.00 45.00 86 GLY A N 1
ATOM 655 C CA . GLY A 1 86 ? -24.116 -8.478 27.869 1.00 45.00 86 GLY A CA 1
ATOM 656 C C . GLY A 1 86 ? -23.662 -9.684 28.686 1.00 45.00 86 GLY A C 1
ATOM 657 O O . GLY A 1 86 ? -24.282 -10.738 28.618 1.00 45.00 86 GLY A O 1
ATOM 658 N N . LYS A 1 87 ? -22.663 -9.504 29.562 1.00 41.53 87 LYS A N 1
ATOM 659 C CA . LYS A 1 87 ? -22.776 -9.851 30.993 1.00 41.53 87 LYS A CA 1
ATOM 660 C C . LYS A 1 87 ? -21.547 -9.419 31.800 1.00 41.53 87 LYS A C 1
ATOM 662 O O . LYS A 1 87 ? -20.423 -9.350 31.325 1.00 41.53 87 LYS A O 1
ATOM 667 N N . ARG A 1 88 ? -21.869 -9.073 33.044 1.00 45.72 88 ARG A N 1
ATOM 668 C CA . ARG A 1 88 ? -21.085 -8.478 34.128 1.00 45.72 88 ARG A CA 1
ATOM 669 C C . ARG A 1 88 ? -19.783 -9.212 34.475 1.00 45.72 88 ARG A C 1
ATOM 671 O O . ARG A 1 88 ? -19.776 -10.430 34.581 1.00 45.72 88 ARG A O 1
ATOM 678 N N . GLY A 1 89 ? -18.789 -8.408 34.868 1.00 40.97 89 GLY A N 1
ATOM 679 C CA . GLY A 1 89 ? -17.826 -8.735 35.923 1.00 40.97 89 GLY A CA 1
ATOM 680 C C . GLY A 1 89 ? -16.523 -9.369 35.447 1.00 40.97 89 GLY A C 1
ATOM 681 O O . GLY A 1 89 ? -16.500 -10.498 34.984 1.00 40.97 89 GLY A O 1
ATOM 682 N N . CYS A 1 90 ? -15.407 -8.672 35.644 1.00 42.72 90 CYS A N 1
ATOM 683 C CA . CYS A 1 90 ? -14.092 -9.296 35.577 1.00 42.72 90 CYS A CA 1
ATOM 684 C C . CYS A 1 90 ? -13.396 -9.050 36.918 1.00 42.72 90 CYS A C 1
ATOM 686 O O . CYS A 1 90 ? -13.032 -7.912 37.225 1.00 42.72 90 CYS A O 1
ATOM 688 N N . SER A 1 91 ? -13.295 -10.125 37.708 1.00 47.47 91 SER A N 1
ATOM 689 C CA . SER A 1 91 ? -12.564 -10.213 38.966 1.00 47.47 91 SER A CA 1
ATOM 690 C C . SER A 1 91 ? -11.075 -10.363 38.669 1.00 47.47 91 SER A C 1
ATOM 692 O O . SER A 1 91 ? -10.578 -11.426 38.306 1.00 47.47 91 SER A O 1
ATOM 694 N N . CYS A 1 92 ? -10.331 -9.281 38.845 1.00 43.16 92 CYS A N 1
ATOM 695 C CA . CYS A 1 92 ? -8.893 -9.349 39.064 1.00 43.16 92 CYS A CA 1
ATOM 696 C C . CYS A 1 92 ? -8.638 -10.010 40.433 1.00 43.16 92 CYS A C 1
ATOM 698 O O . CYS A 1 92 ? -8.419 -9.331 41.432 1.00 43.16 92 CYS A O 1
ATOM 700 N N . HIS A 1 93 ? -8.727 -11.343 40.506 1.00 35.81 93 HIS A N 1
ATOM 701 C CA . HIS A 1 93 ? -8.347 -12.093 41.701 1.00 35.81 93 HIS A CA 1
ATOM 702 C C . HIS A 1 93 ? -6.927 -12.650 41.557 1.00 35.81 93 HIS A C 1
ATOM 704 O O . HIS A 1 93 ? -6.699 -13.629 40.861 1.00 35.81 93 HIS A O 1
ATOM 710 N N . LYS A 1 94 ? -6.013 -11.949 42.240 1.00 43.34 94 LYS A N 1
ATOM 711 C CA . LYS A 1 94 ? -4.839 -12.435 42.979 1.00 43.34 94 LYS A CA 1
ATOM 712 C C . LYS A 1 94 ? -3.911 -13.461 42.308 1.00 43.34 94 LYS A C 1
ATOM 714 O O . LYS A 1 94 ? -4.172 -14.653 42.388 1.00 43.34 94 LYS A O 1
ATOM 719 N N . THR A 1 95 ? -2.710 -12.985 41.961 1.00 34.38 95 THR A N 1
ATOM 720 C CA . THR A 1 95 ? -1.469 -13.624 42.444 1.00 34.38 95 THR A CA 1
ATOM 721 C C . THR A 1 95 ? -0.384 -12.567 42.699 1.00 34.38 95 THR A C 1
ATOM 723 O O . THR A 1 95 ? 0.427 -12.253 41.838 1.00 34.38 95 THR A O 1
ATOM 726 N N . LEU A 1 96 ? -0.409 -11.983 43.900 1.00 38.78 96 LEU A N 1
ATOM 727 C CA . LEU A 1 96 ? 0.784 -11.502 44.603 1.00 38.78 96 LEU A CA 1
ATOM 728 C C . LEU A 1 96 ? 0.885 -12.380 45.850 1.00 38.78 96 LEU A C 1
ATOM 730 O O . LEU A 1 96 ? 0.176 -12.143 46.825 1.00 38.78 96 LEU A O 1
ATOM 734 N N . ILE A 1 97 ? 1.671 -13.446 45.743 1.00 32.53 97 ILE A N 1
ATOM 735 C CA . ILE A 1 97 ? 2.214 -14.280 46.824 1.00 32.53 97 ILE A CA 1
ATOM 736 C C . ILE A 1 97 ? 3.483 -14.875 46.193 1.00 32.53 97 ILE A C 1
ATOM 738 O O . ILE A 1 97 ? 3.356 -15.510 45.149 1.00 32.53 97 ILE A O 1
ATOM 742 N N . ALA A 1 98 ? 4.706 -14.707 46.676 1.00 34.88 98 ALA A N 1
ATOM 743 C CA . ALA A 1 98 ? 5.310 -13.879 47.712 1.00 34.88 98 ALA A CA 1
ATOM 744 C C . ALA A 1 98 ? 6.750 -13.582 47.244 1.00 34.88 98 ALA A C 1
ATOM 746 O O . ALA A 1 98 ? 7.230 -14.332 46.360 1.00 34.88 98 ALA A O 1
#

Radius of gyration: 21.0 Å; chains: 1; bounding box: 33×24×66 Å

pLDDT: mean 77.74, std 23.18, range [32.53, 98.5]

Secondary structure (DSSP, 8-state):
-GGGGS-HHHHHHHHHHHHS---HHHHHHHTT--HHHHHHHHHHHHHHHHHHHHHHHHHHHHHTB-TT--PBPPHHHHHHHHT-S-------------